Protein AF-A0A965QVI3-F1 (afdb_monomer_lite)

pLDDT: mean 97.37, std 2.56, range [87.19, 98.75]

Sequence (36 aa):
MLDALVIAPHPDDAELGMGGTIALMLAKGMAVGILA

Structure (mmCIF, N/CA/C/O backbone):
data_AF-A0A965QVI3-F1
#
_entry.id   AF-A0A965QVI3-F1
#
loop_
_atom_site.group_PDB
_atom_site.id
_atom_site.type_symbol
_atom_site.label_atom_id
_atom_site.label_alt_id
_atom_site.label_comp_id
_atom_site.label_asym_id
_atom_site.label_entity_id
_atom_site.label_seq_id
_atom_site.pdbx_PDB_ins_code
_atom_site.Cartn_x
_atom_site.Cartn_y
_atom_site.Cartn_z
_atom_site.occupancy
_atom_site.B_iso_or_equiv
_atom_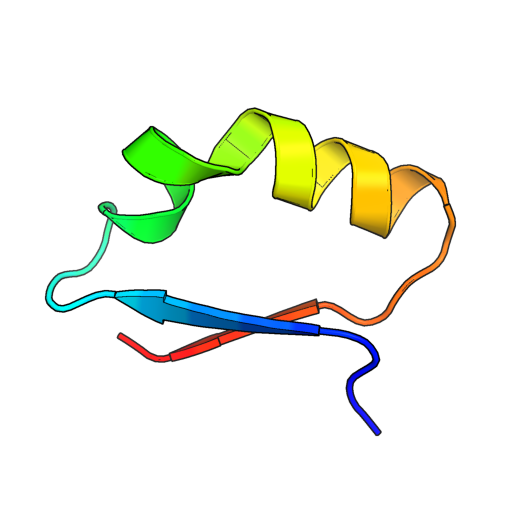site.auth_seq_id
_atom_site.auth_comp_id
_atom_site.auth_asym_id
_atom_site.auth_atom_id
_atom_site.pdbx_PDB_model_num
ATOM 1 N N . MET A 1 1 ? -16.110 3.039 -1.195 1.00 89.94 1 MET A N 1
ATOM 2 C CA . MET A 1 1 ? -15.330 4.258 -1.499 1.00 89.94 1 MET A CA 1
ATOM 3 C C . MET A 1 1 ? -13.915 3.997 -1.011 1.00 89.94 1 MET A C 1
ATOM 5 O O . MET A 1 1 ? -13.798 3.335 0.011 1.00 89.94 1 MET A O 1
ATOM 9 N N . LEU A 1 2 ? -12.888 4.386 -1.767 1.00 97.69 2 LEU A N 1
ATOM 10 C CA . LEU A 1 2 ? -11.492 4.217 -1.350 1.00 97.69 2 LEU A CA 1
ATOM 11 C C . LEU A 1 2 ? -11.012 5.497 -0.667 1.00 97.69 2 LEU A C 1
ATOM 13 O O . LEU A 1 2 ? -11.299 6.585 -1.162 1.00 97.69 2 LEU A O 1
ATOM 17 N N . ASP A 1 3 ? -10.269 5.347 0.424 1.00 98.50 3 ASP A N 1
ATOM 18 C CA . ASP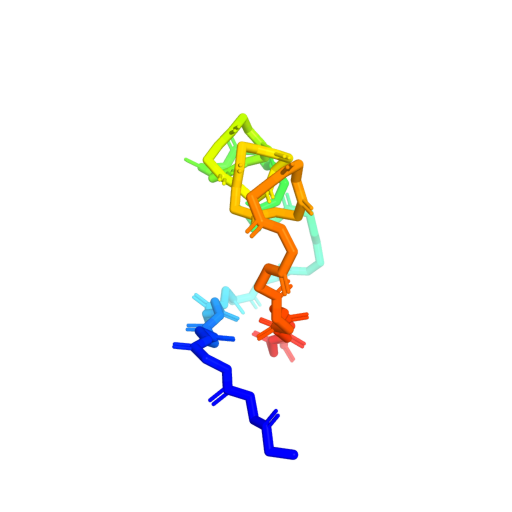 A 1 3 ? -9.588 6.451 1.103 1.00 98.50 3 ASP A CA 1
ATOM 19 C C . ASP A 1 3 ? -8.227 6.743 0.454 1.00 98.50 3 ASP A C 1
ATOM 21 O O . ASP A 1 3 ? -7.752 7.877 0.478 1.00 98.50 3 ASP A O 1
ATOM 25 N N . ALA A 1 4 ? -7.601 5.725 -0.150 1.00 98.12 4 ALA A N 1
ATOM 26 C CA . ALA A 1 4 ? -6.357 5.849 -0.903 1.00 98.12 4 ALA A CA 1
ATOM 27 C C . ALA A 1 4 ? -6.319 4.892 -2.107 1.00 98.12 4 ALA A C 1
ATOM 29 O O . ALA A 1 4 ? -6.835 3.773 -2.048 1.00 98.12 4 ALA A O 1
ATOM 30 N N . LEU A 1 5 ? -5.668 5.327 -3.189 1.00 98.31 5 LEU A N 1
ATOM 31 C CA . LEU A 1 5 ? -5.391 4.525 -4.382 1.00 98.31 5 LEU A CA 1
ATOM 32 C C . LEU A 1 5 ? -3.896 4.613 -4.704 1.00 98.31 5 LEU A C 1
ATOM 34 O O . LEU A 1 5 ? -3.382 5.707 -4.932 1.00 98.31 5 LEU A O 1
ATOM 38 N N . VAL A 1 6 ? -3.215 3.470 -4.728 1.00 97.88 6 VAL A N 1
ATOM 39 C CA . VAL A 1 6 ? -1.817 3.358 -5.157 1.00 97.88 6 VAL A CA 1
ATOM 40 C C . VAL A 1 6 ? -1.802 2.935 -6.620 1.00 97.88 6 VAL A C 1
ATOM 42 O O . VAL A 1 6 ? -2.436 1.946 -6.978 1.00 97.88 6 VAL A O 1
ATOM 45 N N . ILE A 1 7 ? -1.108 3.699 -7.462 1.00 98.19 7 ILE A N 1
ATOM 46 C CA . ILE A 1 7 ? -0.967 3.418 -8.894 1.00 98.19 7 ILE A CA 1
ATOM 47 C C . ILE A 1 7 ? 0.478 3.009 -9.139 1.00 98.19 7 ILE A C 1
ATOM 49 O O . ILE A 1 7 ? 1.391 3.762 -8.791 1.00 98.19 7 ILE A O 1
ATOM 53 N N . ALA A 1 8 ? 0.676 1.835 -9.724 1.00 97.94 8 ALA A N 1
ATOM 54 C CA . ALA A 1 8 ? 1.992 1.279 -9.994 1.00 97.94 8 ALA A CA 1
ATOM 55 C C . ALA A 1 8 ? 2.034 0.677 -11.411 1.00 97.94 8 ALA A C 1
ATOM 57 O O . ALA A 1 8 ? 0.999 0.234 -11.887 1.00 97.94 8 ALA A O 1
ATOM 58 N N . PRO A 1 9 ? 3.176 0.706 -12.121 1.00 97.69 9 PRO A N 1
ATOM 59 C CA . PRO A 1 9 ? 3.233 0.288 -13.524 1.00 97.69 9 PRO A CA 1
ATOM 60 C C . PRO A 1 9 ? 3.335 -1.232 -13.731 1.00 97.69 9 PRO A C 1
ATOM 62 O O . PRO A 1 9 ? 3.055 -1.705 -14.832 1.00 97.69 9 PRO A O 1
ATOM 65 N N . HIS A 1 10 ? 3.747 -1.993 -12.714 1.00 97.88 10 HIS A N 1
ATOM 66 C CA . HIS A 1 10 ? 3.818 -3.452 -12.766 1.00 97.88 10 HIS A CA 1
ATOM 67 C C . HIS A 1 10 ? 3.272 -4.078 -11.473 1.00 97.88 10 HIS A C 1
ATOM 69 O O . HIS A 1 10 ? 3.247 -3.419 -10.428 1.00 97.88 10 HIS A O 1
ATOM 75 N N . PRO A 1 11 ? 2.846 -5.355 -11.512 1.00 91.00 11 PRO A N 1
ATOM 76 C CA . PRO A 1 11 ? 2.535 -6.100 -10.296 1.00 91.00 11 PRO A CA 1
ATOM 77 C C . PRO A 1 11 ? 3.789 -6.205 -9.425 1.00 91.00 11 PRO A C 1
ATOM 79 O O . PRO A 1 11 ? 4.790 -6.653 -9.962 1.00 91.00 11 PRO A O 1
ATOM 82 N N . ASP A 1 12 ? 3.684 -5.889 -8.126 1.00 94.44 12 ASP A N 1
ATOM 83 C CA . ASP A 1 12 ? 4.740 -5.829 -7.085 1.00 94.44 12 ASP A CA 1
ATOM 84 C C . ASP A 1 12 ? 5.340 -4.444 -6.756 1.00 94.44 12 ASP A C 1
ATOM 86 O O . ASP A 1 12 ? 5.799 -4.223 -5.627 1.00 94.44 12 ASP A O 1
ATOM 90 N N . ASP A 1 13 ? 5.270 -3.475 -7.673 1.00 98.12 13 ASP A N 1
ATOM 91 C CA . ASP A 1 13 ? 5.868 -2.145 -7.480 1.00 98.12 13 ASP A CA 1
ATOM 92 C C . ASP A 1 13 ? 5.218 -1.389 -6.299 1.00 98.12 13 ASP A C 1
ATOM 94 O O . ASP A 1 13 ? 5.883 -0.660 -5.553 1.00 98.12 13 ASP A O 1
ATOM 98 N N . ALA A 1 14 ? 3.910 -1.585 -6.089 1.00 97.94 14 ALA A N 1
ATOM 99 C CA . ALA A 1 14 ? 3.171 -0.987 -4.978 1.00 97.94 14 ALA A CA 1
ATOM 100 C C . ALA A 1 14 ? 3.637 -1.541 -3.620 1.00 97.94 14 ALA A C 1
ATOM 102 O O . ALA A 1 14 ? 3.804 -0.789 -2.656 1.00 97.94 14 ALA A O 1
ATOM 103 N N . GLU A 1 15 ? 3.878 -2.847 -3.538 1.00 97.56 15 GLU A N 1
ATOM 104 C CA . GLU A 1 15 ? 4.356 -3.535 -2.346 1.00 97.56 15 GLU A CA 1
ATOM 105 C C . GLU A 1 15 ? 5.806 -3.158 -2.025 1.00 97.56 15 GLU A C 1
ATOM 107 O O . GLU A 1 15 ? 6.122 -2.889 -0.863 1.00 97.56 15 GLU A O 1
ATOM 112 N N . LEU A 1 16 ? 6.673 -3.070 -3.039 1.00 98.19 16 LEU A N 1
ATOM 113 C CA . LEU A 1 16 ? 8.077 -2.693 -2.868 1.00 98.19 16 LEU A CA 1
ATOM 114 C C . LEU A 1 16 ? 8.242 -1.217 -2.486 1.00 98.19 16 LEU A C 1
ATOM 116 O O . LEU A 1 16 ? 9.013 -0.894 -1.581 1.00 98.19 16 LEU A O 1
ATOM 120 N N . GLY A 1 17 ? 7.516 -0.315 -3.151 1.00 97.50 17 GLY A N 1
ATOM 121 C CA . GLY A 1 17 ? 7.637 1.126 -2.930 1.00 97.50 17 GLY A CA 1
ATOM 122 C C . GLY A 1 17 ? 6.841 1.642 -1.732 1.00 97.50 17 GLY A C 1
ATOM 123 O O . GLY A 1 17 ? 7.251 2.608 -1.085 1.00 97.50 17 GLY A O 1
ATOM 124 N N . MET A 1 18 ? 5.696 1.022 -1.427 1.00 98.12 18 MET A N 1
ATOM 125 C CA . MET A 1 18 ? 4.73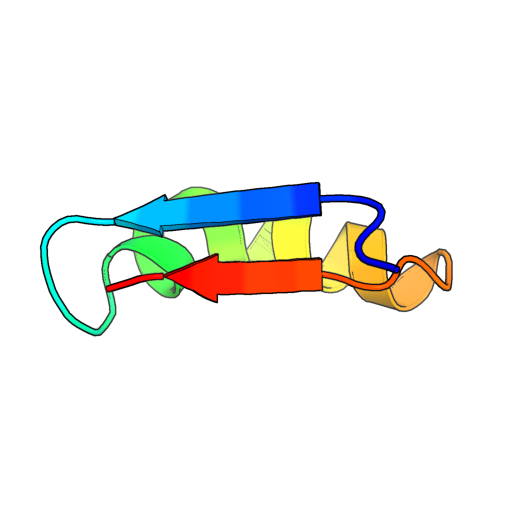5 1.537 -0.445 1.00 98.12 18 MET A CA 1
ATOM 126 C C . MET A 1 18 ? 4.194 0.488 0.534 1.00 98.12 18 MET A C 1
ATOM 128 O O . MET A 1 18 ? 3.344 0.835 1.355 1.00 98.12 18 MET A O 1
ATOM 132 N N . GLY A 1 19 ? 4.670 -0.762 0.527 1.00 98.12 19 GLY A N 1
ATOM 133 C CA . GLY A 1 19 ? 4.083 -1.851 1.324 1.00 98.12 19 GLY A CA 1
ATOM 134 C C . GLY A 1 19 ? 3.951 -1.541 2.819 1.00 98.12 19 GLY A C 1
ATOM 135 O O . GLY A 1 19 ? 2.903 -1.784 3.419 1.00 98.12 19 GLY A O 1
ATOM 136 N N . GLY A 1 20 ? 4.963 -0.902 3.416 1.00 98.56 20 GLY A N 1
ATOM 137 C CA . GLY A 1 20 ? 4.901 -0.456 4.813 1.00 98.56 20 GLY A CA 1
ATOM 138 C C . GLY A 1 20 ? 3.830 0.613 5.063 1.00 98.56 20 GLY A C 1
ATOM 139 O O . GLY A 1 20 ? 3.111 0.562 6.062 1.00 98.56 20 GLY A O 1
ATOM 140 N N . THR A 1 21 ? 3.674 1.567 4.144 1.00 98.62 21 THR A N 1
ATOM 141 C CA . THR A 1 21 ? 2.647 2.612 4.240 1.00 98.62 21 THR A CA 1
ATOM 142 C C . THR A 1 21 ? 1.247 2.044 4.013 1.00 98.62 21 THR A C 1
ATOM 144 O O . THR A 1 21 ? 0.333 2.401 4.753 1.00 98.62 21 THR A O 1
ATOM 147 N N . ILE A 1 22 ? 1.072 1.132 3.051 1.00 98.56 22 ILE A N 1
ATOM 148 C CA . ILE A 1 22 ? -0.193 0.421 2.812 1.00 98.56 22 ILE A CA 1
ATOM 149 C C . ILE A 1 22 ? -0.609 -0.335 4.078 1.00 98.56 22 ILE A C 1
ATOM 151 O O . ILE A 1 22 ? -1.726 -0.150 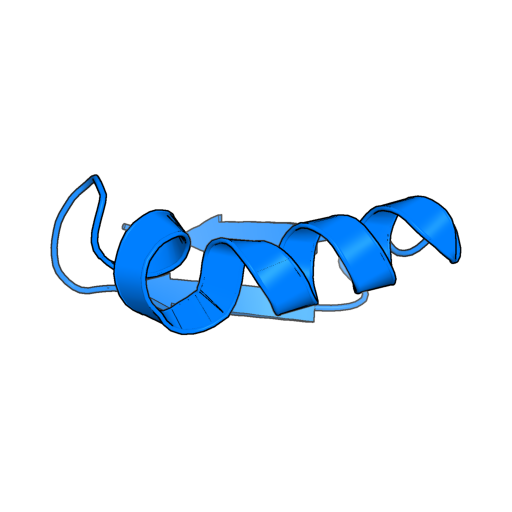4.558 1.00 98.56 22 ILE A O 1
ATOM 155 N N . ALA A 1 23 ? 0.303 -1.101 4.683 1.00 98.62 23 ALA A N 1
ATOM 156 C CA . ALA A 1 23 ? 0.035 -1.811 5.933 1.00 98.62 23 ALA A CA 1
ATOM 157 C C . ALA A 1 23 ? -0.361 -0.858 7.076 1.00 98.62 23 ALA A C 1
ATOM 159 O O . ALA A 1 23 ? -1.312 -1.130 7.810 1.00 98.62 23 ALA A O 1
ATOM 160 N N . LEU A 1 24 ? 0.316 0.289 7.204 1.00 98.75 24 LEU A N 1
ATOM 161 C CA . LEU A 1 24 ? -0.033 1.313 8.191 1.00 98.75 24 LEU A CA 1
ATOM 162 C C . LEU A 1 24 ? -1.428 1.913 7.950 1.00 98.75 24 LEU A C 1
ATOM 164 O O . LEU A 1 24 ? -2.168 2.134 8.907 1.00 98.75 24 LEU A O 1
ATOM 168 N N . MET A 1 25 ? -1.790 2.196 6.697 1.00 98.69 25 MET A N 1
ATOM 169 C CA . MET A 1 25 ? -3.111 2.724 6.338 1.00 98.69 25 MET A CA 1
ATOM 170 C C . MET A 1 25 ? -4.219 1.713 6.656 1.00 98.69 25 MET A C 1
ATOM 172 O O . MET A 1 25 ? -5.212 2.071 7.290 1.00 98.69 25 MET A O 1
ATOM 176 N N . LEU A 1 26 ? -4.009 0.438 6.316 1.00 98.56 26 LEU A N 1
ATOM 177 C CA . LEU A 1 26 ? -4.929 -0.647 6.662 1.00 98.56 26 LEU A CA 1
ATOM 178 C C . LEU A 1 26 ? -5.082 -0.794 8.184 1.00 98.56 26 LEU A C 1
ATOM 180 O O . LEU A 1 26 ? -6.201 -0.904 8.680 1.00 98.56 26 LEU A O 1
ATOM 184 N N . ALA A 1 27 ? -3.987 -0.709 8.947 1.00 98.75 27 ALA A N 1
ATOM 185 C CA . ALA A 1 27 ? -4.024 -0.751 10.413 1.00 98.75 27 ALA A CA 1
ATOM 186 C C . ALA A 1 27 ? -4.799 0.426 11.040 1.00 98.75 27 ALA A C 1
ATOM 188 O O . ALA A 1 27 ? -5.298 0.313 12.158 1.00 98.75 27 ALA A O 1
ATOM 189 N N . LYS A 1 28 ? -4.931 1.548 10.321 1.00 98.56 28 LYS A N 1
ATOM 190 C CA . LYS A 1 28 ? -5.761 2.701 10.706 1.00 98.56 28 LYS A CA 1
ATOM 191 C C . LYS A 1 28 ? -7.216 2.592 10.231 1.00 98.56 28 LYS A C 1
ATOM 193 O O . LYS A 1 28 ? -7.986 3.521 10.453 1.00 98.56 28 LYS A O 1
ATOM 198 N N . GLY A 1 29 ? -7.596 1.482 9.598 1.00 98.44 29 GLY A N 1
ATOM 199 C CA . GLY A 1 29 ? -8.953 1.234 9.112 1.00 98.44 29 GLY A CA 1
ATOM 200 C C . GLY A 1 29 ? -9.283 1.897 7.774 1.00 98.44 29 GLY A C 1
ATOM 201 O O . GLY A 1 29 ? -10.459 2.014 7.447 1.00 98.44 29 GLY A O 1
ATOM 202 N N . MET A 1 30 ? -8.279 2.336 7.009 1.00 98.75 30 MET A N 1
ATOM 203 C CA . MET A 1 30 ? -8.501 2.942 5.693 1.00 98.75 30 MET A CA 1
ATOM 204 C C . MET A 1 30 ? -8.753 1.877 4.621 1.00 98.75 30 MET A C 1
ATOM 206 O O . MET A 1 30 ? -8.077 0.847 4.581 1.00 98.75 30 MET A O 1
ATOM 210 N N . ALA A 1 31 ? -9.672 2.156 3.700 1.00 98.62 31 ALA A N 1
ATOM 211 C CA . ALA A 1 31 ? -9.868 1.379 2.484 1.00 98.62 31 ALA A CA 1
ATOM 212 C C . ALA A 1 31 ? -8.833 1.791 1.422 1.00 98.62 31 ALA A C 1
ATOM 214 O O . ALA A 1 31 ? -8.917 2.877 0.844 1.00 98.62 31 ALA A O 1
ATOM 215 N N . VAL A 1 32 ? -7.867 0.912 1.149 1.00 98.44 32 VAL A N 1
ATOM 216 C CA . VAL A 1 32 ? -6.789 1.139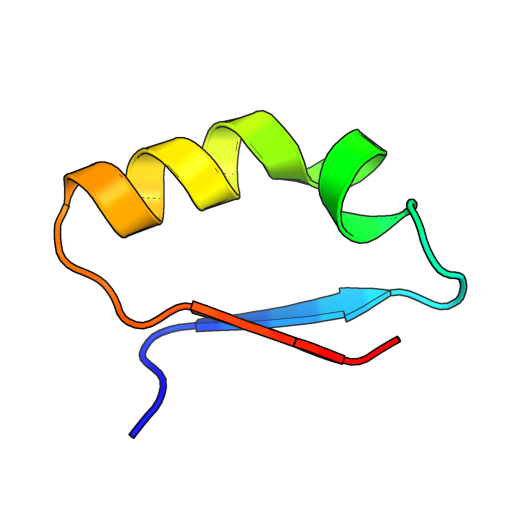 0.172 1.00 98.44 32 VAL A CA 1
ATOM 217 C C . VAL A 1 32 ? -6.998 0.250 -1.053 1.00 98.44 32 VAL A C 1
ATOM 219 O O . VAL A 1 32 ? -7.220 -0.951 -0.912 1.00 98.44 32 VAL A O 1
ATOM 222 N N . GLY A 1 33 ? -6.922 0.831 -2.251 1.00 98.19 33 GLY A N 1
ATOM 223 C CA . GLY A 1 33 ? -6.894 0.101 -3.520 1.00 98.19 33 GLY A CA 1
ATOM 224 C C . GLY A 1 33 ? -5.522 0.178 -4.187 1.00 98.19 33 GLY A C 1
ATOM 225 O O . GLY A 1 33 ? -4.794 1.153 -3.998 1.00 98.19 33 GLY A O 1
ATOM 226 N N . ILE A 1 34 ? -5.193 -0.829 -4.994 1.00 97.75 34 ILE A N 1
ATOM 227 C CA . ILE A 1 34 ? -4.015 -0.838 -5.868 1.00 97.75 34 ILE A CA 1
ATOM 228 C C . ILE A 1 34 ? -4.509 -0.980 -7.308 1.00 97.75 34 ILE A C 1
ATOM 230 O O . ILE A 1 34 ? -5.353 -1.832 -7.589 1.00 97.75 34 ILE A O 1
ATOM 234 N N . LEU A 1 35 ? -3.999 -0.130 -8.198 1.00 97.19 35 LEU A N 1
ATOM 235 C CA . LEU A 1 35 ? -4.165 -0.236 -9.643 1.00 97.19 35 LEU A CA 1
ATOM 236 C C . LEU A 1 35 ? -2.784 -0.468 -10.259 1.00 97.19 35 LEU A C 1
ATOM 238 O O . LEU A 1 35 ? -1.925 0.413 -10.179 1.00 97.19 35 LEU A O 1
ATOM 242 N N 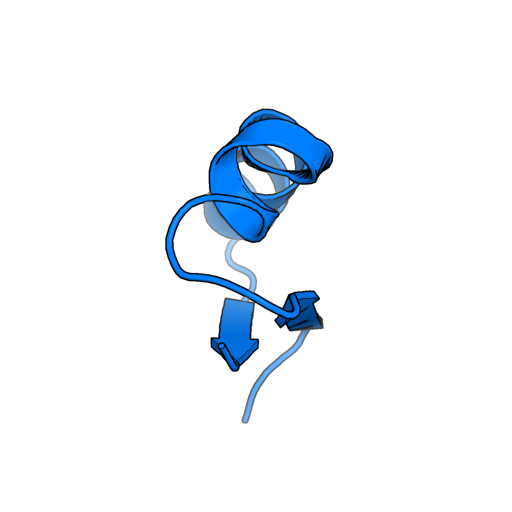. ALA A 1 36 ? -2.611 -1.659 -10.826 1.00 87.19 36 ALA A N 1
ATOM 243 C CA . ALA A 1 36 ? -1.444 -2.065 -11.600 1.00 87.19 36 ALA A CA 1
ATOM 244 C C . ALA A 1 36 ? -1.755 -1.995 -13.101 1.00 87.19 36 ALA A C 1
ATOM 246 O O . ALA A 1 36 ? -2.922 -2.292 -13.459 1.00 87.19 36 ALA A O 1
#

Foldseek 3Di:
DFPEEAEDDDPPPCCVVCVVVVVVCVVVVGHYYYHD

Secondary structure (DSSP, 8-state):
--SEEEE-SSTTHHHHHHHHHHHHHHHTT--EEEE-

Radius of gyration: 9.36 Å; chains: 1; bounding box: 23×13×24 Å